Protein AF-A0A0M4CPM1-F1 (afdb_monomer_lite)

Organism: NCBI:txid931089

Foldseek 3Di:
DAAAEEEAFDADDDPVVVVVCVPDPADADPPDDPPDCVVLVQVQCPPPPCHVHHYGYQAQDDPRDRDTDNDPPPVVSLVQLVPLVSLVSSLVVVLVVCVVVVAALYEYEYQDDSSLVSCVDPVNLVSCCVRRNVNHHYWYWYHPVPAPPPDRDHTDTD

Secondary structure (DSSP, 8-state):
--EEEEE-------HHHHHHHTT-SS--S-TT-TTSTHHHHHHHHTTSTTTT-EEEES--EETTEE-------HHHHHHHHTSHHHHHHHHHHHHHHHHHTT--S-EEEEESHHHHHHHTSHHHHHHHHHHH-TT-EEEEE--GGGS-TTS-------

Structure (mmCIF, N/CA/C/O backbone):
data_AF-A0A0M4CPM1-F1
#
_entry.id   AF-A0A0M4CPM1-F1
#
loop_
_atom_site.group_PDB
_atom_site.id
_atom_site.type_symbol
_atom_site.label_atom_id
_atom_site.label_alt_id
_atom_site.label_comp_id
_atom_site.label_asym_id
_atom_site.label_entity_id
_atom_site.label_seq_id
_atom_site.pdbx_PDB_ins_code
_atom_site.Cartn_x
_atom_site.Cartn_y
_atom_site.Cartn_z
_atom_site.occupancy
_atom_site.B_iso_or_equiv
_atom_site.auth_seq_id
_atom_site.auth_comp_id
_atom_site.auth_asym_id
_atom_site.auth_atom_id
_atom_site.pdbx_PDB_model_num
ATOM 1 N N . MET A 1 1 ? -13.022 -12.090 3.490 1.00 53.44 1 MET A N 1
ATOM 2 C CA . MET A 1 1 ? -11.687 -11.464 3.602 1.00 53.44 1 MET A CA 1
ATOM 3 C C . MET A 1 1 ? -11.128 -11.350 2.205 1.00 53.44 1 MET A C 1
ATOM 5 O O . MET A 1 1 ? -10.904 -12.383 1.588 1.00 53.44 1 MET A O 1
ATOM 9 N N . SER A 1 2 ? -10.955 -10.127 1.717 1.00 75.81 2 SER A N 1
ATOM 10 C CA . SER A 1 2 ? -10.360 -9.870 0.404 1.00 75.81 2 SER A CA 1
ATOM 11 C C . SER A 1 2 ? -8.858 -9.641 0.577 1.00 75.81 2 SER A C 1
ATOM 13 O O . SER A 1 2 ? -8.439 -8.905 1.475 1.00 75.81 2 SER A O 1
ATOM 15 N N . SER A 1 3 ? -8.050 -10.322 -0.235 1.00 83.19 3 SER A N 1
ATOM 16 C CA . SER A 1 3 ? -6.618 -10.043 -0.364 1.00 83.19 3 SER A CA 1
ATOM 17 C C . SER A 1 3 ? -6.447 -8.874 -1.334 1.00 83.19 3 SER A C 1
ATOM 19 O O . SER A 1 3 ? -7.078 -8.866 -2.390 1.00 83.19 3 SER A O 1
ATOM 21 N N . ILE A 1 4 ? -5.615 -7.899 -0.976 1.00 86.44 4 ILE A N 1
ATOM 22 C CA . ILE A 1 4 ? -5.329 -6.705 -1.772 1.00 86.44 4 ILE A CA 1
ATOM 23 C C . ILE A 1 4 ? -3.837 -6.695 -2.079 1.00 86.44 4 ILE A C 1
ATOM 25 O O . ILE A 1 4 ? -3.026 -6.709 -1.158 1.00 86.44 4 ILE A O 1
ATOM 29 N N . LEU A 1 5 ? -3.467 -6.667 -3.353 1.00 83.38 5 LEU A N 1
ATOM 30 C CA . LEU A 1 5 ? -2.091 -6.473 -3.795 1.00 83.38 5 LEU A CA 1
ATOM 31 C C . LEU A 1 5 ? -1.869 -4.979 -4.044 1.00 83.38 5 LEU A C 1
ATOM 33 O O . LEU A 1 5 ? -2.582 -4.365 -4.836 1.00 83.38 5 LEU A O 1
ATOM 37 N N . VAL A 1 6 ? -0.878 -4.399 -3.374 1.00 83.69 6 VAL A N 1
ATOM 38 C CA . VAL A 1 6 ? -0.580 -2.966 -3.449 1.00 83.69 6 VAL A CA 1
ATOM 39 C C . VAL A 1 6 ? 0.788 -2.764 -4.092 1.00 83.69 6 VAL A C 1
ATOM 41 O O . VAL A 1 6 ? 1.824 -3.097 -3.511 1.00 83.69 6 VAL A O 1
ATOM 44 N N . ALA A 1 7 ? 0.783 -2.241 -5.314 1.00 81.38 7 ALA A N 1
ATOM 45 C CA . ALA A 1 7 ? 1.960 -1.930 -6.111 1.00 81.38 7 ALA A CA 1
ATOM 46 C C . ALA A 1 7 ? 2.541 -0.552 -5.768 1.00 81.38 7 ALA A C 1
ATOM 48 O O . ALA A 1 7 ? 1.890 0.284 -5.155 1.00 81.38 7 ALA A O 1
ATOM 49 N N . PHE A 1 8 ? 3.791 -0.306 -6.158 1.00 69.75 8 PHE A N 1
ATOM 50 C CA . PHE A 1 8 ? 4.517 0.914 -5.798 1.00 69.75 8 PHE A CA 1
ATOM 51 C C . PHE A 1 8 ? 3.941 2.169 -6.455 1.00 69.75 8 PHE A C 1
ATOM 53 O O . PHE A 1 8 ? 3.503 3.076 -5.754 1.00 69.75 8 PHE A O 1
ATOM 60 N N . ASN A 1 9 ? 3.955 2.205 -7.785 1.00 66.25 9 ASN A N 1
ATOM 61 C CA . ASN A 1 9 ? 3.399 3.235 -8.658 1.00 66.25 9 ASN A CA 1
ATOM 62 C C . ASN A 1 9 ? 3.753 2.863 -10.109 1.00 66.25 9 ASN A C 1
ATOM 64 O O . ASN A 1 9 ? 4.848 2.335 -10.338 1.00 66.25 9 ASN A O 1
ATOM 68 N N . PHE A 1 10 ? 2.916 3.207 -11.088 1.00 57.59 10 PHE A N 1
ATOM 69 C CA . PHE A 1 10 ? 3.281 3.155 -12.505 1.00 57.59 10 PHE A CA 1
ATOM 70 C C . PHE A 1 10 ? 3.614 4.545 -13.053 1.00 57.59 10 PHE A C 1
ATOM 72 O O . PHE A 1 10 ? 2.754 5.413 -13.218 1.00 57.59 10 PHE A O 1
ATOM 79 N N . ALA A 1 11 ? 4.885 4.732 -13.412 1.00 44.97 11 ALA A N 1
ATOM 80 C CA . ALA A 1 11 ? 5.320 5.870 -14.204 1.00 44.97 11 ALA A CA 1
ATOM 81 C C . ALA A 1 11 ? 4.888 5.704 -15.674 1.00 44.97 11 ALA A C 1
ATOM 83 O O . ALA A 1 11 ? 5.210 4.708 -16.313 1.00 44.97 11 ALA A O 1
ATOM 84 N N . GLU A 1 12 ? 4.224 6.750 -16.174 1.00 46.25 12 GLU A N 1
ATOM 85 C CA . GLU A 1 12 ? 3.842 7.042 -17.565 1.00 46.25 12 GLU A CA 1
ATOM 86 C C . GLU A 1 12 ? 2.731 6.178 -18.203 1.00 46.25 12 GLU A C 1
ATOM 88 O O . GLU A 1 12 ? 2.898 5.013 -18.545 1.00 46.25 12 GLU A O 1
ATOM 93 N N . ARG A 1 13 ? 1.573 6.819 -18.430 1.00 56.75 13 ARG A N 1
ATOM 94 C CA . ARG A 1 13 ? 0.446 6.295 -19.214 1.00 56.75 13 ARG A CA 1
ATOM 95 C C . ARG A 1 13 ? 0.347 7.044 -20.550 1.00 56.75 13 ARG A C 1
ATOM 97 O O . ARG A 1 13 ? 0.483 8.274 -20.590 1.00 56.75 13 ARG A O 1
ATOM 104 N N . PHE A 1 14 ? 0.077 6.322 -21.636 1.00 53.22 14 PHE A N 1
ATOM 105 C CA . PHE A 1 14 ? -0.155 6.875 -22.972 1.00 53.22 14 PHE A CA 1
ATOM 106 C C . PHE A 1 14 ? -1.376 7.815 -22.991 1.00 53.22 14 PHE A C 1
ATOM 108 O O . PHE A 1 14 ? -2.273 7.734 -22.153 1.00 53.22 14 PHE A O 1
ATOM 115 N N . HIS A 1 15 ? -1.438 8.728 -23.966 1.00 53.31 15 HIS A N 1
ATOM 116 C CA . HIS A 1 15 ? -2.452 9.793 -24.019 1.00 53.31 15 HIS A CA 1
ATOM 117 C C . HIS A 1 15 ? -3.912 9.302 -23.988 1.00 53.31 15 HIS A C 1
ATOM 119 O O . HIS A 1 15 ? -4.761 9.972 -23.403 1.00 53.31 15 HIS A O 1
ATOM 125 N N . HIS A 1 16 ? -4.197 8.139 -24.577 1.00 49.53 16 HIS A N 1
ATOM 126 C CA . HIS A 1 16 ? -5.537 7.543 -24.602 1.00 49.53 16 HIS A CA 1
ATOM 127 C C . HIS A 1 16 ? -5.956 6.985 -23.231 1.00 49.53 16 HIS A C 1
ATOM 129 O O . HIS A 1 16 ? -7.101 7.154 -22.824 1.00 49.53 16 HIS A O 1
ATOM 135 N N . GLN A 1 17 ? -5.013 6.433 -22.460 1.00 53.25 17 GLN A N 1
ATOM 136 C CA . GLN A 1 17 ? -5.259 5.914 -21.107 1.00 53.25 17 GLN A CA 1
ATOM 137 C C . GLN A 1 17 ? -5.705 7.035 -20.155 1.00 53.25 17 GLN A C 1
ATOM 139 O O . GLN A 1 17 ? -6.604 6.846 -19.341 1.00 53.25 17 GLN A O 1
ATOM 144 N N . LYS A 1 18 ? -5.149 8.245 -20.320 1.00 57.38 18 LYS A N 1
ATOM 145 C CA . LYS A 1 18 ? -5.532 9.434 -19.536 1.00 57.38 18 LYS A CA 1
ATOM 146 C C . LYS A 1 18 ? -7.008 9.815 -19.715 1.00 57.38 18 LYS A C 1
ATOM 148 O O . LYS A 1 18 ? -7.635 10.263 -18.762 1.00 57.38 18 LYS A O 1
ATOM 153 N N . GLN A 1 19 ? -7.563 9.648 -20.918 1.00 58.56 19 GLN A N 1
ATOM 154 C CA . GLN A 1 19 ? -8.949 10.028 -21.220 1.00 58.56 19 GLN A CA 1
ATOM 155 C C . GLN A 1 19 ? -9.969 9.032 -20.658 1.00 58.56 19 GLN A C 1
ATOM 157 O O . GLN A 1 19 ? -11.038 9.445 -20.212 1.00 58.56 19 GLN A O 1
ATOM 162 N N . THR A 1 20 ? -9.639 7.738 -20.658 1.00 51.75 20 THR A N 1
ATOM 163 C CA . THR A 1 20 ? -10.477 6.694 -20.048 1.00 51.75 20 THR A CA 1
ATOM 164 C C . THR A 1 20 ? -10.495 6.834 -18.528 1.00 51.75 20 THR A C 1
ATOM 166 O O . THR A 1 20 ? -11.555 6.781 -17.914 1.00 51.75 20 THR A O 1
ATOM 169 N N . MET A 1 21 ? -9.339 7.114 -17.922 1.00 53.78 21 MET A N 1
ATOM 170 C CA . MET A 1 21 ? -9.198 7.244 -16.470 1.00 53.78 21 MET A CA 1
ATOM 171 C C . MET A 1 21 ? -9.828 8.499 -15.873 1.00 53.78 21 MET A C 1
ATOM 173 O O . MET A 1 21 ? -10.290 8.446 -14.742 1.00 53.78 21 MET A O 1
ATOM 177 N N . ALA A 1 22 ? -9.896 9.610 -16.614 1.00 55.72 22 ALA A N 1
ATOM 178 C CA . ALA A 1 22 ? -10.554 10.839 -16.151 1.00 55.72 22 ALA A CA 1
ATOM 179 C C . ALA A 1 22 ? -12.052 10.654 -15.823 1.00 55.72 22 ALA A C 1
ATOM 181 O O . ALA A 1 22 ? -12.693 11.571 -15.318 1.00 55.72 22 ALA A O 1
ATOM 182 N N . LYS A 1 23 ? -12.619 9.484 -16.143 1.00 51.72 23 LYS A N 1
ATOM 183 C CA . LYS A 1 23 ? -14.017 9.117 -15.911 1.00 51.72 23 LYS A CA 1
ATOM 184 C C . LYS A 1 23 ? -14.212 8.145 -14.741 1.00 51.72 23 LYS A C 1
ATOM 186 O O . LYS A 1 23 ? -15.354 7.795 -14.464 1.00 51.72 23 LYS A O 1
ATOM 191 N N . VAL A 1 24 ? -13.140 7.685 -14.089 1.00 52.19 24 VAL A N 1
ATOM 192 C CA . VAL A 1 24 ? -13.196 6.658 -13.036 1.00 52.19 24 VAL A CA 1
ATOM 193 C C . VAL A 1 24 ? -12.655 7.237 -11.731 1.00 52.19 24 VAL A C 1
ATOM 195 O O . VAL A 1 24 ? -11.566 7.803 -11.719 1.00 52.19 24 VAL A O 1
ATOM 198 N N . ALA A 1 25 ? -13.414 7.099 -10.640 1.00 52.06 25 ALA A N 1
ATOM 199 C CA . ALA A 1 25 ? -13.046 7.632 -9.322 1.00 52.06 25 ALA A CA 1
ATOM 200 C C . ALA A 1 25 ? -11.828 6.916 -8.706 1.00 52.06 25 ALA A C 1
ATOM 202 O O . ALA A 1 25 ? -11.040 7.534 -7.996 1.00 52.06 25 ALA A O 1
ATOM 203 N N . CYS A 1 26 ? -11.626 5.640 -9.053 1.00 48.97 26 CYS A N 1
ATOM 204 C CA . CYS A 1 26 ? -10.492 4.836 -8.611 1.00 48.97 26 CYS A CA 1
ATOM 205 C C . CYS A 1 26 ? -9.711 4.347 -9.829 1.00 48.97 26 CYS A C 1
ATOM 207 O O . CYS A 1 26 ? -10.187 3.519 -10.605 1.00 48.97 26 CYS A O 1
ATOM 209 N N . THR A 1 27 ? -8.497 4.852 -10.018 1.00 52.69 27 THR A N 1
ATOM 210 C CA . THR A 1 27 ? -7.616 4.355 -11.073 1.00 52.69 27 THR A CA 1
ATOM 211 C C . THR A 1 27 ? -6.714 3.267 -10.520 1.00 52.69 27 THR A C 1
ATOM 213 O O . THR A 1 27 ? -5.913 3.552 -9.629 1.00 52.69 27 THR A O 1
ATOM 216 N N . SER A 1 28 ? -6.817 2.055 -11.058 1.00 53.91 28 SER A N 1
ATOM 217 C CA . SER A 1 28 ? -6.022 0.904 -10.619 1.00 53.91 28 SER A CA 1
ATOM 218 C C . SER A 1 28 ? -5.109 0.352 -11.710 1.00 53.91 28 SER A C 1
ATOM 220 O O . SER A 1 28 ? -4.975 0.930 -12.800 1.00 53.91 28 SER A O 1
ATOM 222 N N . PHE A 1 29 ? -4.400 -0.703 -11.315 1.00 53.78 29 PHE A N 1
ATOM 223 C CA . PHE A 1 29 ? -3.425 -1.496 -12.056 1.00 53.78 29 PHE A CA 1
ATOM 224 C C . PHE A 1 29 ? -3.899 -1.842 -13.481 1.00 53.78 29 PHE A C 1
ATOM 226 O O . PHE A 1 29 ? -5.098 -1.916 -13.731 1.00 53.78 29 PHE A O 1
ATOM 233 N N . HIS A 1 30 ? -2.965 -2.010 -14.425 1.00 54.47 30 HIS A N 1
ATOM 234 C CA . HIS A 1 30 ? -3.220 -2.111 -15.871 1.00 54.47 30 HIS A CA 1
ATOM 235 C C . HIS A 1 30 ? -4.146 -3.278 -16.274 1.00 54.47 30 HIS A C 1
ATOM 237 O O . HIS A 1 30 ? -3.692 -4.318 -16.743 1.00 54.47 30 HIS A O 1
ATOM 243 N N . GLU A 1 31 ? -5.459 -3.068 -16.217 1.00 48.38 31 GLU A N 1
ATOM 244 C CA . GLU A 1 31 ? -6.441 -4.034 -16.727 1.00 48.38 31 GLU A CA 1
ATOM 245 C C . GLU A 1 31 ? -6.311 -4.277 -18.250 1.00 48.38 31 GLU A C 1
ATOM 247 O O . GLU A 1 31 ? -6.827 -5.269 -18.760 1.00 48.38 31 GLU A O 1
ATOM 252 N N . GLU A 1 32 ? -5.583 -3.424 -18.987 1.00 43.22 32 GLU A N 1
ATOM 253 C CA . GLU A 1 32 ? -5.645 -3.372 -20.457 1.00 43.22 32 GLU A CA 1
ATOM 254 C C . GLU A 1 32 ? -4.375 -3.792 -21.232 1.00 43.22 32 GLU A C 1
ATOM 256 O O . GLU A 1 32 ? -4.397 -3.743 -22.462 1.00 43.22 32 GLU A O 1
ATOM 261 N N . MET A 1 33 ? -3.259 -4.207 -20.609 1.00 45.62 33 MET A N 1
ATOM 262 C CA . MET A 1 33 ? -2.019 -4.482 -21.371 1.00 45.62 33 MET A CA 1
ATOM 263 C C . MET A 1 33 ? -1.467 -5.903 -21.208 1.00 45.62 33 MET A C 1
ATOM 265 O O . MET A 1 33 ? -0.966 -6.292 -20.164 1.00 45.62 33 MET A O 1
ATOM 269 N N . ALA A 1 34 ? -1.441 -6.657 -22.313 1.00 42.94 34 ALA A N 1
ATOM 270 C CA . ALA A 1 34 ? -0.865 -8.004 -22.391 1.00 42.94 34 ALA A CA 1
ATOM 271 C C . ALA A 1 34 ? 0.679 -8.060 -22.269 1.00 42.94 34 ALA A C 1
ATOM 273 O O . ALA A 1 34 ? 1.247 -9.150 -22.213 1.00 42.94 34 ALA A O 1
ATOM 274 N N . LEU A 1 35 ? 1.355 -6.903 -22.259 1.00 42.88 35 LEU A N 1
ATOM 275 C CA . LEU A 1 35 ? 2.817 -6.761 -22.347 1.00 42.88 35 LEU A CA 1
ATOM 276 C C . LEU A 1 35 ? 3.508 -6.445 -21.009 1.00 42.88 35 LEU A C 1
ATOM 278 O O . LEU A 1 35 ? 4.735 -6.370 -20.965 1.00 42.88 35 LEU A O 1
ATOM 282 N N . SER A 1 36 ? 2.760 -6.241 -19.927 1.00 57.47 36 SER A N 1
ATOM 283 C CA . SER A 1 36 ? 3.309 -5.969 -18.596 1.00 57.47 36 SER A CA 1
ATOM 284 C C . SER A 1 36 ? 3.544 -7.261 -17.801 1.00 57.47 36 SER A C 1
ATOM 286 O O . SER A 1 36 ? 3.020 -8.334 -18.113 1.00 57.47 36 SER A O 1
ATOM 288 N N . SER A 1 37 ? 4.326 -7.154 -16.723 1.00 63.62 37 SER A N 1
ATOM 289 C CA . SER A 1 37 ? 4.563 -8.210 -15.719 1.00 63.62 37 SER A CA 1
ATOM 290 C C . SER A 1 37 ? 3.282 -8.726 -15.040 1.00 63.62 37 SER A C 1
ATOM 292 O O . SER A 1 37 ? 3.340 -9.618 -14.199 1.00 63.62 37 SER A O 1
ATOM 294 N N . ASP A 1 38 ? 2.131 -8.182 -15.408 1.00 69.00 38 ASP A N 1
ATOM 295 C CA . ASP A 1 38 ? 0.831 -8.347 -14.777 1.00 69.00 38 ASP A CA 1
ATOM 296 C C . ASP A 1 38 ? 0.245 -9.726 -15.064 1.00 69.00 38 ASP A C 1
ATOM 298 O O . ASP A 1 38 ? -0.311 -10.355 -14.169 1.00 69.00 38 ASP A O 1
ATOM 302 N N . ASN A 1 39 ? 0.468 -10.257 -16.273 1.00 69.94 39 ASN A N 1
ATOM 303 C CA . ASN A 1 39 ? 0.149 -11.651 -16.583 1.00 69.94 39 ASN A CA 1
ATOM 304 C C . ASN A 1 39 ? 0.970 -12.607 -15.704 1.00 69.94 39 ASN A C 1
ATOM 306 O O . ASN A 1 39 ? 0.412 -13.537 -15.134 1.00 69.94 39 ASN A O 1
ATOM 310 N N . ARG A 1 40 ? 2.268 -12.329 -15.502 1.00 74.56 40 ARG A N 1
ATOM 311 C CA . ARG A 1 40 ? 3.117 -13.125 -14.597 1.00 74.56 40 ARG A CA 1
ATOM 312 C C . ARG A 1 40 ? 2.666 -12.993 -13.141 1.00 74.56 40 ARG A C 1
ATOM 314 O O . ARG A 1 40 ? 2.705 -13.980 -12.416 1.00 74.56 40 ARG A O 1
ATOM 321 N N . LEU A 1 41 ? 2.223 -11.803 -12.719 1.00 76.69 41 LEU A N 1
ATOM 322 C CA . LEU A 1 41 ? 1.660 -11.566 -11.386 1.00 76.69 41 LEU A CA 1
ATOM 323 C C . LEU A 1 41 ? 0.369 -12.341 -11.162 1.00 76.69 41 LEU A C 1
ATOM 325 O O . LEU A 1 41 ? 0.244 -13.026 -10.149 1.00 76.69 41 LEU A O 1
ATOM 329 N N . ARG A 1 42 ? -0.552 -12.288 -12.124 1.00 76.38 42 ARG A N 1
ATOM 330 C CA . ARG A 1 42 ? -1.783 -13.072 -12.100 1.00 76.38 42 ARG A CA 1
ATOM 331 C C . ARG A 1 42 ? -1.471 -14.562 -12.018 1.00 76.38 42 ARG A C 1
ATOM 333 O O . ARG A 1 42 ? -1.978 -15.230 -11.122 1.00 76.38 42 ARG A O 1
ATOM 340 N N . ASP A 1 43 ? -0.612 -15.067 -12.898 1.00 78.12 43 ASP A N 1
ATOM 341 C CA . ASP A 1 43 ? -0.284 -16.492 -12.965 1.00 78.12 43 ASP A CA 1
ATOM 342 C C . ASP A 1 43 ? 0.402 -16.972 -11.673 1.00 78.12 43 ASP A C 1
ATOM 344 O O . ASP A 1 43 ? 0.062 -18.034 -11.160 1.00 78.12 43 ASP A O 1
ATOM 348 N N . ALA A 1 44 ? 1.276 -16.157 -11.072 1.00 78.81 44 ALA A N 1
ATOM 349 C CA . ALA A 1 44 ? 1.905 -16.450 -9.779 1.00 78.81 44 ALA A CA 1
ATOM 350 C C . ALA A 1 44 ? 0.930 -16.449 -8.597 1.00 78.81 44 ALA A C 1
ATOM 352 O O . ALA A 1 44 ? 1.193 -17.078 -7.573 1.00 78.81 44 ALA A O 1
ATOM 353 N N . CYS A 1 45 ? -0.189 -15.733 -8.717 1.00 80.44 45 CYS A N 1
ATOM 354 C CA . CYS A 1 45 ? -1.269 -15.816 -7.743 1.00 80.44 45 CYS A CA 1
ATOM 355 C C . CYS A 1 45 ? -2.095 -17.100 -7.926 1.00 80.44 45 CYS A C 1
ATOM 357 O O . CYS A 1 45 ? -2.806 -17.490 -6.998 1.00 80.44 45 CYS A O 1
ATOM 359 N N . GLY A 1 46 ? -2.009 -17.764 -9.084 1.00 81.38 46 GLY A N 1
ATOM 360 C CA . GLY A 1 46 ? -2.723 -18.997 -9.409 1.00 81.38 46 GLY A CA 1
ATOM 361 C C . GLY A 1 46 ? -2.481 -20.097 -8.382 1.00 81.38 46 GLY A C 1
ATOM 362 O O . GLY A 1 46 ? -1.346 -20.442 -8.071 1.00 81.38 46 GLY A O 1
ATOM 363 N N . GLY A 1 47 ? -3.563 -20.637 -7.816 1.00 77.56 47 GLY A N 1
ATOM 364 C CA . GLY A 1 47 ? -3.483 -21.674 -6.781 1.00 77.56 47 GLY A CA 1
ATOM 365 C C . GLY A 1 47 ? -2.994 -21.185 -5.410 1.00 77.56 47 GLY A C 1
ATOM 366 O O . GLY A 1 47 ? -2.848 -21.997 -4.499 1.00 77.56 47 GLY A O 1
ATOM 367 N N . THR A 1 48 ? -2.774 -19.879 -5.231 1.00 80.44 48 THR A N 1
ATOM 368 C CA . THR A 1 48 ? -2.419 -19.270 -3.940 1.00 80.44 48 THR A CA 1
ATOM 369 C C . THR A 1 48 ? -3.635 -18.590 -3.290 1.00 80.44 48 THR A C 1
ATOM 371 O O . THR A 1 48 ? -4.607 -18.270 -3.979 1.00 80.44 48 THR A O 1
ATOM 374 N N . PRO A 1 49 ? -3.581 -18.251 -1.986 1.00 81.31 49 PRO A N 1
ATOM 375 C CA . PRO A 1 49 ? -4.594 -17.408 -1.335 1.00 81.31 49 PRO A CA 1
ATOM 376 C C . PRO A 1 49 ? -4.709 -15.971 -1.885 1.00 81.31 49 PRO A C 1
ATOM 378 O O . PRO A 1 49 ? -5.530 -15.193 -1.393 1.00 81.31 49 PRO A O 1
ATOM 381 N N . LEU A 1 50 ? -3.858 -15.592 -2.845 1.00 81.94 50 LEU A N 1
ATOM 382 C CA . LEU A 1 50 ? -3.881 -14.303 -3.537 1.00 81.94 50 LEU A CA 1
ATOM 383 C C . LEU A 1 50 ? -4.611 -14.380 -4.887 1.00 81.94 50 LEU A C 1
ATOM 385 O O . LEU A 1 50 ? -4.752 -13.360 -5.558 1.00 81.94 50 LEU A O 1
ATOM 389 N N . TRP A 1 51 ? -5.083 -15.559 -5.308 1.00 82.81 51 TRP A N 1
ATOM 390 C CA . TRP A 1 51 ? -5.874 -15.681 -6.530 1.00 82.81 51 TRP A CA 1
ATOM 391 C C . TRP A 1 51 ? -7.159 -14.849 -6.438 1.00 82.81 51 TRP A C 1
ATOM 393 O O . TRP A 1 51 ? -7.921 -14.978 -5.480 1.00 82.81 51 TRP A O 1
ATOM 403 N N . GLY A 1 52 ? -7.394 -13.995 -7.437 1.00 80.12 52 GLY A N 1
ATOM 404 C CA . GLY A 1 52 ? -8.529 -13.068 -7.446 1.00 80.12 52 GLY A CA 1
ATOM 405 C C . GLY A 1 52 ? -8.377 -11.867 -6.505 1.00 80.12 52 GLY A C 1
ATOM 406 O O . GLY A 1 52 ? -9.362 -11.180 -6.246 1.00 80.12 52 GLY A O 1
ATOM 407 N N . ALA A 1 53 ? -7.173 -11.611 -5.979 1.00 85.31 53 ALA A N 1
ATOM 408 C CA . ALA A 1 53 ? -6.893 -10.399 -5.219 1.00 85.31 53 ALA A CA 1
ATOM 409 C C . ALA A 1 53 ? -7.120 -9.144 -6.073 1.00 85.31 53 ALA A C 1
ATOM 411 O O . ALA A 1 53 ? -6.776 -9.112 -7.256 1.00 85.31 53 ALA A O 1
ATOM 412 N N . TYR A 1 54 ? -7.653 -8.096 -5.447 1.00 85.19 54 TYR A N 1
ATOM 413 C CA . TYR A 1 54 ? -7.721 -6.777 -6.068 1.00 85.19 54 TYR A CA 1
ATOM 414 C C . TYR A 1 54 ? -6.318 -6.166 -6.117 1.00 85.19 54 TYR A C 1
ATOM 416 O O . TYR A 1 54 ? -5.586 -6.248 -5.129 1.00 85.19 54 TYR A O 1
ATOM 424 N N . ILE A 1 55 ? -5.935 -5.578 -7.251 1.00 83.06 55 ILE A N 1
ATOM 425 C CA . ILE A 1 55 ? -4.598 -5.011 -7.460 1.00 83.06 55 ILE A CA 1
ATOM 426 C C . ILE A 1 55 ? -4.721 -3.506 -7.653 1.00 83.06 55 ILE A C 1
ATOM 428 O O . ILE A 1 55 ? -5.478 -3.041 -8.503 1.00 83.06 55 ILE A O 1
ATOM 432 N N . THR A 1 56 ? -3.948 -2.746 -6.887 1.00 83.81 56 THR A N 1
ATOM 433 C CA . THR A 1 56 ? -3.992 -1.286 -6.912 1.00 83.81 56 THR A CA 1
ATOM 434 C C . THR A 1 56 ? -2.606 -0.677 -6.727 1.00 83.81 56 THR A C 1
ATOM 436 O O . THR A 1 56 ? -1.704 -1.325 -6.199 1.00 83.81 56 THR A O 1
ATOM 439 N N . ASP A 1 57 ? -2.421 0.560 -7.180 1.00 83.94 57 ASP A N 1
ATOM 440 C CA . ASP A 1 57 ? -1.188 1.324 -6.960 1.00 83.94 57 ASP A CA 1
ATOM 441 C C . ASP A 1 57 ? -1.224 2.025 -5.591 1.00 83.94 57 ASP A C 1
ATOM 443 O O . ASP A 1 57 ? -2.280 2.429 -5.121 1.00 83.94 57 ASP A O 1
ATOM 447 N N . PHE A 1 58 ? -0.081 2.197 -4.931 1.00 87.31 58 PHE A N 1
ATOM 448 C CA . PHE A 1 58 ? -0.030 2.896 -3.646 1.00 87.31 58 PHE A CA 1
ATOM 449 C C . PHE A 1 58 ? 0.022 4.412 -3.821 1.00 87.31 58 PHE A C 1
ATOM 451 O O . PHE A 1 58 ? -0.685 5.145 -3.139 1.00 87.31 58 PHE A O 1
ATOM 458 N N . ILE A 1 59 ? 0.872 4.888 -4.734 1.00 85.69 59 ILE A N 1
ATOM 459 C CA . ILE A 1 59 ? 1.092 6.320 -4.927 1.00 85.69 59 ILE A CA 1
ATOM 460 C C . ILE A 1 59 ? 0.145 6.848 -5.996 1.00 85.69 59 ILE A C 1
ATOM 462 O O . ILE A 1 59 ? 0.327 6.594 -7.187 1.00 85.69 59 ILE A O 1
ATOM 466 N N . LYS A 1 60 ? -0.847 7.615 -5.558 1.00 79.44 60 LYS A N 1
ATOM 467 C CA . LYS A 1 60 ? -1.911 8.155 -6.407 1.00 79.44 60 LYS A CA 1
ATOM 468 C C . LYS A 1 60 ? -2.207 9.624 -6.146 1.00 79.44 60 LYS A C 1
ATOM 470 O O . LYS A 1 60 ? -2.782 10.266 -7.021 1.00 79.44 60 LYS A O 1
ATOM 475 N N . PHE A 1 61 ? -1.820 10.148 -4.989 1.00 80.44 61 PHE A N 1
ATOM 476 C CA . PHE A 1 61 ? -2.251 11.455 -4.513 1.00 80.44 61 PHE A CA 1
ATOM 477 C C . PHE A 1 61 ? -1.076 12.417 -4.333 1.00 80.44 61 PHE A C 1
ATOM 479 O O . PHE A 1 61 ? 0.040 12.003 -4.007 1.00 80.44 61 PHE A O 1
ATOM 486 N N . ASP A 1 62 ? -1.339 13.695 -4.575 1.00 82.06 62 ASP A N 1
ATOM 487 C CA . ASP A 1 62 ? -0.456 14.814 -4.254 1.00 82.06 62 ASP A CA 1
ATOM 488 C C . ASP A 1 62 ? -1.340 16.009 -3.878 1.00 82.06 62 ASP A C 1
ATOM 490 O O . ASP A 1 62 ? -2.193 16.424 -4.668 1.00 82.06 62 ASP A O 1
ATOM 494 N N . GLU A 1 63 ? -1.178 16.527 -2.662 1.00 84.69 63 GLU A N 1
ATOM 495 C CA . GLU A 1 63 ? -1.955 17.659 -2.130 1.00 84.69 63 GLU A CA 1
ATOM 496 C C . GLU A 1 63 ? -3.490 17.476 -2.229 1.00 84.69 63 GLU A C 1
ATOM 498 O O . GLU A 1 63 ? -4.249 18.399 -2.528 1.00 84.69 63 GLU A O 1
ATOM 503 N N . GLY A 1 64 ? -3.967 16.259 -1.971 1.00 76.25 64 GLY A N 1
ATOM 504 C CA . GLY A 1 64 ? -5.370 15.845 -1.978 1.00 76.25 64 GLY A CA 1
ATOM 505 C C . GLY A 1 64 ? -5.946 15.610 -3.373 1.00 76.25 64 GLY A C 1
ATOM 506 O O . GLY A 1 64 ? -7.135 15.321 -3.504 1.00 76.25 64 GLY A O 1
ATOM 507 N N . GLN A 1 65 ? -5.137 15.744 -4.423 1.00 76.62 65 GLN A N 1
ATOM 508 C CA . GLN A 1 65 ? -5.553 15.538 -5.805 1.00 76.62 65 GLN A CA 1
ATOM 509 C C . GLN A 1 65 ? -5.002 14.223 -6.337 1.00 76.62 65 GLN A C 1
ATOM 511 O O . GLN A 1 65 ? -3.866 13.854 -6.047 1.00 76.62 65 GLN A O 1
ATOM 516 N N . LEU A 1 66 ? -5.788 13.536 -7.169 1.00 73.19 66 LEU A N 1
ATOM 517 C CA . LEU A 1 66 ? -5.316 12.361 -7.896 1.00 73.19 66 LEU A CA 1
ATOM 518 C C . LEU A 1 66 ? -4.223 12.793 -8.890 1.00 73.19 66 LEU A C 1
ATOM 520 O O . LEU A 1 66 ? -4.498 13.256 -9.999 1.00 73.19 66 LEU A O 1
ATOM 524 N N . SER A 1 67 ? -2.972 12.643 -8.474 1.00 74.00 67 SER A N 1
ATOM 525 C CA . SER A 1 67 ? -1.770 13.026 -9.205 1.00 74.00 67 SER A CA 1
ATOM 526 C C . SER A 1 67 ? -0.723 11.914 -9.069 1.00 74.00 67 SER A C 1
ATOM 528 O O . SER A 1 67 ? 0.221 12.015 -8.282 1.00 74.00 67 SER A O 1
ATOM 530 N N . PRO A 1 68 ? -0.875 10.808 -9.822 1.00 69.00 68 PRO A N 1
ATOM 531 C CA . PRO A 1 68 ? 0.074 9.706 -9.767 1.00 69.00 68 PRO A CA 1
ATOM 532 C C . PRO A 1 68 ? 1.483 10.179 -10.140 1.00 69.00 68 PRO A C 1
ATOM 534 O O . PRO A 1 68 ? 1.694 10.809 -11.185 1.00 69.00 68 PRO A O 1
ATOM 537 N N . LEU A 1 69 ? 2.466 9.855 -9.299 1.00 68.62 69 LEU A N 1
ATOM 538 C CA . LEU A 1 69 ? 3.845 10.294 -9.498 1.00 68.62 69 LEU A CA 1
ATOM 539 C C . LEU A 1 69 ? 4.452 9.606 -10.737 1.00 68.62 69 LEU A C 1
ATOM 541 O O . LEU A 1 69 ? 4.558 8.387 -10.813 1.00 68.62 69 LEU A O 1
ATOM 545 N N . ARG A 1 70 ? 4.913 10.383 -11.721 1.00 67.81 70 ARG A N 1
ATOM 546 C CA . ARG A 1 70 ? 5.545 9.850 -12.946 1.00 67.81 70 ARG A CA 1
ATOM 547 C C . ARG A 1 70 ? 7.039 9.584 -12.754 1.00 67.81 70 ARG A C 1
ATOM 549 O O . ARG A 1 70 ? 7.868 10.082 -13.509 1.00 67.81 70 ARG A O 1
ATOM 556 N N . GLU A 1 71 ? 7.389 8.835 -11.717 1.00 62.97 71 GLU A N 1
ATOM 557 C CA . GLU A 1 71 ? 8.770 8.480 -11.393 1.00 62.97 71 GLU A CA 1
ATOM 558 C C . GLU A 1 71 ? 8.837 7.009 -10.988 1.00 62.97 71 GLU A C 1
ATOM 560 O O . GLU A 1 71 ? 8.141 6.574 -10.076 1.00 62.97 71 GLU A O 1
ATOM 565 N N . SER A 1 72 ? 9.683 6.245 -11.676 1.00 62.31 72 SER A N 1
ATOM 566 C CA . SER A 1 72 ? 9.895 4.819 -11.413 1.00 62.31 72 SER A CA 1
ATOM 567 C C . SER A 1 72 ? 11.215 4.546 -10.695 1.00 62.31 72 SER A C 1
ATOM 569 O O . SER A 1 72 ? 11.460 3.414 -10.282 1.00 62.31 72 SER A O 1
ATOM 571 N N . LYS A 1 73 ? 12.080 5.559 -10.512 1.00 67.06 73 LYS A N 1
ATOM 572 C CA . LYS A 1 73 ? 13.352 5.409 -9.791 1.00 67.06 73 LYS A CA 1
ATOM 573 C C . LYS A 1 73 ? 13.094 5.195 -8.294 1.00 67.06 73 LYS A C 1
ATOM 575 O O . LYS A 1 73 ? 12.702 6.154 -7.620 1.00 67.06 73 LYS A O 1
ATOM 580 N N . PRO A 1 74 ? 13.426 4.013 -7.733 1.00 66.50 74 PRO A N 1
ATOM 581 C CA . PRO A 1 74 ? 13.111 3.674 -6.341 1.00 66.50 74 PRO A CA 1
ATOM 582 C C . PRO A 1 74 ? 13.630 4.699 -5.329 1.00 66.50 74 PRO A C 1
ATOM 584 O O . PRO A 1 74 ? 12.912 5.095 -4.421 1.00 66.50 74 PRO A O 1
ATOM 587 N N . VAL A 1 75 ? 14.844 5.221 -5.543 1.00 70.88 75 VAL A N 1
ATOM 588 C CA . VAL A 1 75 ? 15.484 6.209 -4.655 1.00 70.88 75 VAL A CA 1
ATOM 589 C C . VAL A 1 75 ? 14.651 7.484 -4.506 1.00 70.88 75 VAL A C 1
ATOM 591 O O . VAL A 1 75 ? 14.519 8.017 -3.407 1.00 70.88 75 VAL A O 1
ATOM 594 N N . LYS A 1 76 ? 14.082 7.983 -5.606 1.00 70.81 76 LYS A N 1
ATOM 595 C CA . LYS A 1 76 ? 13.288 9.213 -5.571 1.00 70.81 76 LYS A CA 1
ATOM 596 C C . LYS A 1 76 ? 11.943 8.965 -4.915 1.00 70.81 76 LYS A C 1
ATOM 598 O O . LYS A 1 76 ? 11.542 9.743 -4.062 1.00 70.81 76 LYS A O 1
ATOM 603 N N . VAL A 1 77 ? 11.286 7.866 -5.263 1.00 70.44 77 VAL A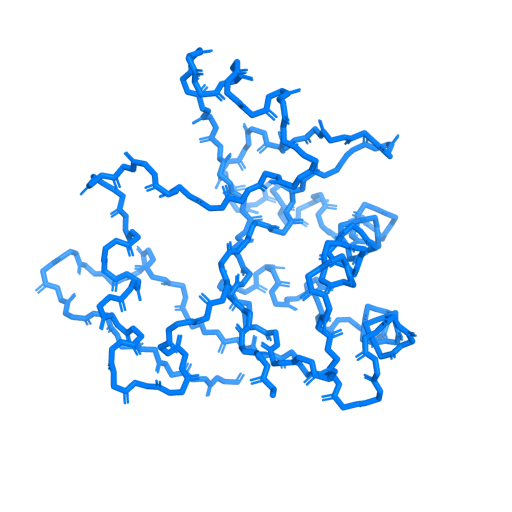 N 1
ATOM 604 C CA . VAL A 1 77 ? 9.983 7.512 -4.698 1.00 70.44 77 VAL A CA 1
ATOM 605 C C . VAL A 1 77 ? 10.081 7.227 -3.195 1.00 70.44 77 VAL A C 1
ATOM 607 O O . VAL A 1 77 ? 9.264 7.727 -2.426 1.00 70.44 77 VAL A O 1
ATOM 610 N N . ALA A 1 78 ? 11.131 6.538 -2.743 1.00 76.31 78 ALA A N 1
ATOM 611 C CA . ALA A 1 78 ? 11.411 6.360 -1.320 1.00 76.31 78 ALA A CA 1
ATOM 612 C C . ALA A 1 78 ? 11.573 7.709 -0.595 1.00 76.31 78 ALA A C 1
ATOM 614 O O . ALA A 1 78 ? 11.097 7.865 0.526 1.00 76.31 78 ALA A O 1
ATOM 615 N N . ALA A 1 79 ? 12.176 8.717 -1.237 1.00 80.56 79 ALA A N 1
ATOM 616 C CA . ALA A 1 79 ? 12.271 10.064 -0.673 1.00 80.56 79 ALA A CA 1
ATOM 617 C C . ALA A 1 79 ? 10.910 10.787 -0.583 1.00 80.56 79 ALA A C 1
ATOM 619 O O . ALA A 1 79 ? 10.708 11.586 0.332 1.00 80.56 79 ALA A O 1
ATOM 620 N N . PHE A 1 80 ? 9.965 10.515 -1.491 1.00 81.44 80 PHE A N 1
ATOM 621 C CA . PHE A 1 80 ? 8.575 10.971 -1.351 1.00 81.44 80 PHE A CA 1
ATOM 622 C C . PHE A 1 80 ? 7.890 10.269 -0.174 1.00 81.44 80 PHE A C 1
ATOM 624 O O . PHE A 1 80 ? 7.442 10.943 0.745 1.00 81.44 80 PHE A O 1
ATOM 631 N N . LEU A 1 81 ? 7.903 8.935 -0.133 1.00 83.31 81 LEU A N 1
ATOM 632 C CA . LEU A 1 81 ? 7.243 8.159 0.925 1.00 83.31 81 LEU A CA 1
ATOM 633 C C . LEU A 1 81 ? 7.844 8.381 2.321 1.00 83.31 81 LEU A C 1
ATOM 635 O O . LEU A 1 81 ? 7.155 8.214 3.325 1.00 83.31 81 LEU A O 1
ATOM 639 N N . ASN A 1 82 ? 9.121 8.754 2.425 1.00 82.38 82 ASN A N 1
ATOM 640 C CA . ASN A 1 82 ? 9.752 9.116 3.698 1.00 82.38 82 ASN A CA 1
ATOM 641 C C . ASN A 1 82 ? 9.262 10.457 4.260 1.00 82.38 82 ASN A C 1
ATOM 643 O O . ASN A 1 82 ? 9.438 10.709 5.451 1.00 82.38 82 ASN A O 1
ATOM 647 N N . ARG A 1 83 ? 8.625 11.313 3.451 1.00 87.88 83 ARG A N 1
ATOM 648 C CA . ARG A 1 83 ? 7.919 12.482 3.976 1.00 87.88 83 ARG A CA 1
ATOM 649 C C . ARG A 1 83 ? 6.632 12.005 4.633 1.00 87.88 83 ARG A C 1
ATOM 651 O O . ARG A 1 83 ? 5.760 11.477 3.952 1.00 87.88 83 ARG A O 1
ATOM 658 N N . LYS A 1 84 ? 6.529 12.209 5.948 1.00 85.50 84 LYS A N 1
ATOM 659 C CA . LYS A 1 84 ? 5.413 11.723 6.771 1.00 85.50 84 LYS A CA 1
ATOM 660 C C . LYS A 1 84 ? 4.048 12.054 6.154 1.00 85.50 84 LYS A C 1
ATOM 662 O O . LYS A 1 84 ? 3.321 11.136 5.803 1.00 85.50 84 LYS A O 1
ATOM 667 N N . GLN A 1 85 ? 3.789 13.338 5.908 1.00 90.06 85 GLN A N 1
ATOM 668 C CA . GLN A 1 85 ? 2.521 13.820 5.349 1.00 90.06 85 GLN A CA 1
ATOM 669 C C . GLN A 1 85 ? 2.183 13.186 3.992 1.00 90.06 85 GLN A C 1
ATOM 671 O O . GLN A 1 85 ? 1.043 12.807 3.758 1.00 90.06 85 GLN A O 1
ATOM 676 N N . TYR A 1 86 ? 3.179 13.026 3.115 1.00 90.44 86 TYR A N 1
ATOM 677 C CA . TYR A 1 86 ? 2.971 12.412 1.803 1.00 90.44 86 TYR A CA 1
ATOM 678 C C . TYR A 1 86 ? 2.608 10.927 1.926 1.00 90.44 86 TYR A C 1
ATOM 680 O O . TYR A 1 86 ? 1.726 10.443 1.227 1.00 90.44 86 TYR A O 1
ATOM 688 N N . GLY A 1 87 ? 3.281 10.196 2.822 1.00 90.56 87 GLY A N 1
ATOM 689 C CA . GLY A 1 87 ? 2.970 8.793 3.096 1.00 90.56 87 GLY A CA 1
ATOM 690 C C . GLY A 1 87 ? 1.579 8.610 3.704 1.00 90.56 87 GLY A C 1
ATOM 691 O O . GLY A 1 87 ? 0.827 7.762 3.234 1.00 90.56 87 GLY A O 1
ATOM 692 N N . GLU A 1 88 ? 1.223 9.427 4.698 1.00 93.12 88 GLU A N 1
ATOM 693 C CA . GLU A 1 88 ? -0.104 9.418 5.333 1.00 93.12 88 GLU A CA 1
ATOM 694 C C . GLU A 1 88 ? -1.219 9.694 4.319 1.00 93.12 88 GLU A C 1
ATOM 696 O O . GLU A 1 88 ? -2.248 9.023 4.340 1.00 93.12 88 GLU A O 1
ATOM 701 N N . GLU A 1 89 ? -0.995 10.622 3.387 1.00 93.12 89 GLU A N 1
ATOM 702 C CA . GLU A 1 89 ? -1.924 10.909 2.294 1.00 93.12 89 GLU A CA 1
ATOM 703 C C . GLU A 1 89 ? -2.164 9.681 1.401 1.00 93.12 89 GLU A C 1
ATOM 705 O O . GLU A 1 89 ? -3.313 9.356 1.099 1.00 93.12 89 GLU A O 1
ATOM 710 N N . GLN A 1 90 ? -1.107 8.951 1.025 1.00 92.88 90 GLN A N 1
ATOM 711 C CA . GLN A 1 90 ? -1.268 7.730 0.226 1.00 92.88 90 GLN A CA 1
ATOM 712 C C . GLN A 1 90 ? -2.025 6.638 0.997 1.00 92.88 90 GLN A C 1
ATOM 714 O O . GLN A 1 90 ? -2.857 5.935 0.424 1.00 92.88 90 GLN A O 1
ATOM 719 N N . VAL A 1 91 ? -1.769 6.500 2.304 1.00 95.06 91 VAL A N 1
ATOM 720 C CA . VAL A 1 91 ? -2.489 5.545 3.163 1.00 95.06 91 VAL A CA 1
ATOM 721 C C . VAL A 1 91 ? -3.966 5.917 3.275 1.00 95.06 91 VAL A C 1
ATOM 723 O O . VAL A 1 91 ? -4.816 5.038 3.150 1.00 95.06 91 VAL A O 1
ATOM 726 N N . ALA A 1 92 ? -4.284 7.198 3.472 1.00 94.69 92 ALA A N 1
ATOM 727 C CA . ALA A 1 92 ? -5.661 7.679 3.525 1.00 94.69 92 ALA A CA 1
ATOM 728 C C . ALA A 1 92 ? -6.404 7.393 2.212 1.00 94.69 92 ALA A C 1
ATOM 730 O O . ALA A 1 92 ? -7.478 6.796 2.237 1.00 94.69 92 ALA A O 1
ATOM 731 N N . GLY A 1 93 ? -5.783 7.706 1.071 1.00 91.19 93 GLY A N 1
ATOM 732 C CA . GLY A 1 93 ? -6.351 7.410 -0.243 1.00 91.19 93 GLY A CA 1
ATOM 733 C C . GLY A 1 93 ? -6.601 5.915 -0.475 1.00 91.19 93 GLY A C 1
ATOM 734 O O . GLY A 1 93 ? -7.655 5.536 -0.981 1.00 91.19 93 GLY A O 1
ATOM 735 N N . LEU A 1 94 ? -5.675 5.049 -0.043 1.00 92.69 94 LEU A N 1
ATOM 736 C CA . LEU A 1 94 ? -5.864 3.596 -0.095 1.00 92.69 94 LEU A CA 1
ATOM 737 C C . LEU A 1 94 ? -7.028 3.136 0.797 1.00 92.69 94 LEU A C 1
ATOM 739 O O . LEU A 1 94 ? -7.795 2.260 0.405 1.00 92.69 94 LEU A O 1
ATOM 743 N N . ILE A 1 95 ? -7.163 3.695 2.002 1.00 94.25 95 ILE A N 1
ATOM 744 C CA . ILE A 1 95 ? -8.267 3.367 2.913 1.00 94.25 95 ILE A CA 1
ATOM 745 C C . ILE A 1 95 ? -9.609 3.729 2.279 1.00 94.25 95 ILE A C 1
ATOM 747 O O . ILE A 1 95 ? -10.527 2.911 2.324 1.00 94.25 95 ILE A O 1
ATOM 751 N N . ASP A 1 96 ? -9.723 4.922 1.699 1.00 91.44 96 ASP A N 1
ATOM 752 C CA . ASP A 1 96 ? -10.963 5.386 1.078 1.00 91.44 96 ASP A CA 1
ATOM 753 C C . ASP A 1 96 ? -11.344 4.505 -0.116 1.00 91.44 96 ASP A C 1
ATOM 755 O O . ASP A 1 96 ? -12.466 4.004 -0.172 1.00 91.44 96 ASP A O 1
ATOM 759 N N . GLU A 1 97 ? -10.383 4.178 -0.983 1.00 88.31 97 GLU A N 1
ATOM 760 C CA . GLU A 1 97 ? -10.583 3.229 -2.084 1.00 88.31 97 GLU A CA 1
ATOM 761 C C . GLU A 1 97 ? -11.077 1.860 -1.585 1.00 88.31 97 GLU A C 1
ATOM 763 O O . GLU A 1 97 ? -12.048 1.301 -2.096 1.00 88.31 97 GLU A O 1
ATOM 768 N N . LEU A 1 98 ? -10.437 1.300 -0.556 1.00 90.31 98 LEU A N 1
ATOM 769 C CA . LEU A 1 98 ? -10.819 -0.011 -0.033 1.00 90.31 98 LEU A CA 1
ATOM 770 C C . LEU A 1 98 ? -12.180 0.010 0.674 1.00 90.31 98 LEU A C 1
ATOM 772 O O . LEU A 1 98 ? -12.905 -0.987 0.616 1.00 90.31 98 LEU A O 1
ATOM 776 N N . LYS A 1 99 ? -12.558 1.128 1.301 1.00 90.06 99 LYS A N 1
ATOM 777 C CA . LYS A 1 99 ? -13.905 1.322 1.855 1.00 90.06 99 LYS A CA 1
ATOM 778 C C . LYS A 1 99 ? -14.963 1.387 0.761 1.00 90.06 99 LYS A C 1
ATOM 780 O O . LYS A 1 99 ? -16.005 0.755 0.917 1.00 90.06 99 LYS A O 1
ATOM 785 N N . GLU A 1 100 ? -14.701 2.096 -0.336 1.00 88.31 100 GLU A N 1
ATOM 786 C CA . GLU A 1 100 ? -15.610 2.157 -1.489 1.00 88.31 100 GLU A CA 1
ATOM 787 C C . GLU A 1 100 ? -15.843 0.770 -2.103 1.00 88.31 100 GLU A C 1
ATOM 789 O O . GLU A 1 100 ? -16.961 0.440 -2.498 1.00 88.31 100 GLU A O 1
ATOM 794 N N . LEU A 1 101 ? -14.823 -0.092 -2.080 1.00 85.75 101 LEU A N 1
ATOM 795 C CA . LEU A 1 101 ? -14.920 -1.499 -2.485 1.00 85.75 101 LEU A CA 1
ATOM 796 C C . LEU A 1 101 ? -15.565 -2.416 -1.426 1.00 85.75 101 LEU A C 1
ATOM 798 O O . LEU A 1 101 ? -15.649 -3.629 -1.627 1.00 85.75 101 LEU A O 1
ATOM 802 N N . GLY A 1 102 ? -16.000 -1.874 -0.285 1.00 88.94 102 GLY A N 1
ATOM 803 C CA . GLY A 1 102 ? -16.636 -2.628 0.797 1.00 88.94 102 GLY A CA 1
ATOM 804 C C . GLY A 1 102 ? -15.687 -3.563 1.553 1.00 88.94 102 GLY A C 1
ATOM 805 O O . GLY A 1 102 ? -16.126 -4.559 2.133 1.00 88.94 102 GLY A O 1
ATOM 806 N N . CYS A 1 103 ? -14.379 -3.294 1.542 1.00 89.81 103 CYS A N 1
ATOM 807 C CA . CYS A 1 103 ? -13.405 -4.131 2.234 1.00 89.81 103 CYS A CA 1
ATOM 808 C C . CYS A 1 103 ? -13.469 -3.940 3.756 1.00 89.81 103 CYS A C 1
ATOM 810 O O . CYS A 1 103 ? -13.546 -2.830 4.276 1.00 89.81 103 CYS A O 1
ATOM 812 N N . THR A 1 104 ? -13.361 -5.045 4.496 1.00 92.69 104 THR A N 1
ATOM 813 C CA . THR A 1 104 ? -13.225 -5.042 5.960 1.00 92.69 104 THR A CA 1
ATOM 814 C C . THR A 1 104 ? -12.242 -6.130 6.381 1.00 92.69 104 THR A C 1
ATOM 816 O O . THR A 1 104 ? -12.300 -7.259 5.885 1.00 92.69 104 THR A O 1
ATOM 819 N N . ASN A 1 105 ? -11.333 -5.786 7.292 1.00 94.75 105 ASN A N 1
ATOM 820 C CA . ASN A 1 105 ? -10.192 -6.584 7.737 1.00 94.75 105 ASN A CA 1
ATOM 821 C C . ASN A 1 105 ? -9.393 -7.195 6.564 1.00 94.75 105 ASN A C 1
ATOM 823 O O . ASN A 1 105 ? -9.251 -8.424 6.495 1.00 94.75 105 ASN A O 1
ATOM 827 N N . PRO A 1 106 ? -8.927 -6.381 5.594 1.00 94.06 106 PRO A N 1
ATOM 828 C CA . PRO A 1 106 ? -8.228 -6.895 4.424 1.00 94.06 106 PRO A CA 1
ATOM 829 C C . PRO A 1 106 ? -6.835 -7.426 4.776 1.00 94.06 106 PRO A C 1
ATOM 831 O O . PRO A 1 106 ? -6.186 -6.982 5.728 1.00 94.06 106 PRO A O 1
ATOM 834 N N . LYS A 1 107 ? -6.353 -8.351 3.941 1.00 94.25 107 LYS A N 1
ATOM 835 C CA . LYS A 1 107 ? -4.928 -8.691 3.872 1.00 94.25 107 LYS A CA 1
ATOM 836 C C . LYS A 1 107 ? -4.300 -7.809 2.805 1.00 94.25 107 LYS A C 1
ATOM 838 O O . LYS A 1 107 ? -4.541 -8.028 1.622 1.00 94.25 107 LYS A O 1
ATOM 843 N N . ILE A 1 108 ? -3.534 -6.815 3.222 1.00 94.75 108 ILE A N 1
ATOM 844 C CA . ILE A 1 108 ? -2.859 -5.869 2.339 1.00 94.75 108 ILE A CA 1
ATOM 845 C C . ILE A 1 108 ? -1.457 -6.404 2.081 1.00 94.75 108 ILE A C 1
ATOM 847 O O . ILE A 1 108 ? -0.674 -6.589 3.004 1.00 94.75 108 ILE A O 1
ATOM 851 N N . VAL A 1 109 ? -1.139 -6.691 0.831 1.00 92.06 109 VAL A N 1
ATOM 852 C CA . VAL A 1 109 ? 0.115 -7.313 0.420 1.00 92.06 109 VAL A CA 1
ATOM 853 C C . VAL A 1 109 ? 0.897 -6.304 -0.403 1.00 92.06 109 VAL A C 1
ATOM 855 O O . VAL A 1 109 ? 0.573 -6.027 -1.556 1.00 92.06 109 VAL A O 1
ATOM 858 N N . ALA A 1 110 ? 1.938 -5.748 0.201 1.00 90.81 110 ALA A N 1
ATOM 859 C CA . ALA A 1 110 ? 2.827 -4.795 -0.430 1.00 90.81 110 ALA A CA 1
ATOM 860 C C . ALA A 1 110 ? 3.757 -5.493 -1.431 1.00 90.81 110 ALA A C 1
ATOM 862 O O . ALA A 1 110 ? 4.549 -6.372 -1.069 1.00 90.81 110 ALA A O 1
ATOM 863 N N . LEU A 1 111 ? 3.704 -5.060 -2.688 1.00 84.81 111 LEU A N 1
ATOM 864 C CA . LEU A 1 111 ? 4.649 -5.470 -3.717 1.00 84.81 111 LEU A CA 1
ATOM 865 C C . LEU A 1 111 ? 5.924 -4.625 -3.571 1.00 84.81 111 LEU A C 1
ATOM 867 O O . LEU A 1 111 ? 6.023 -3.516 -4.098 1.00 84.81 111 LEU A O 1
ATOM 871 N N . GLY A 1 112 ? 6.920 -5.159 -2.861 1.00 81.12 112 GLY A N 1
ATOM 872 C CA . GLY A 1 112 ? 8.222 -4.514 -2.677 1.00 81.12 112 GLY A CA 1
ATOM 873 C C . GLY A 1 112 ? 8.455 -3.856 -1.323 1.00 81.12 112 GLY A C 1
ATOM 874 O O . GLY A 1 112 ? 7.545 -3.611 -0.534 1.00 81.12 112 GLY A O 1
ATOM 875 N N . SER A 1 113 ? 9.729 -3.552 -1.056 1.00 84.38 113 SER A N 1
ATOM 876 C CA . SER A 1 113 ? 10.180 -3.045 0.243 1.00 84.38 113 SER A CA 1
ATOM 877 C C . SER A 1 113 ? 9.671 -1.651 0.569 1.00 84.38 113 SER A C 1
ATOM 879 O O . SER A 1 113 ? 9.442 -1.357 1.734 1.00 84.38 113 SER A O 1
ATOM 881 N N . ASP A 1 114 ? 9.542 -0.785 -0.429 1.00 85.38 114 ASP A N 1
ATOM 882 C CA . ASP A 1 114 ? 9.289 0.632 -0.181 1.00 85.38 114 ASP A CA 1
ATOM 883 C C . ASP A 1 114 ? 7.800 0.898 0.086 1.00 85.38 114 ASP A C 1
ATOM 885 O O . ASP A 1 114 ? 7.487 1.649 1.006 1.00 85.38 114 ASP A O 1
ATOM 889 N N . VAL A 1 115 ? 6.893 0.201 -0.619 1.00 86.81 115 VAL A N 1
ATOM 890 C CA . VAL A 1 115 ? 5.458 0.152 -0.263 1.00 86.81 115 VAL A CA 1
ATOM 891 C C . VAL A 1 115 ? 5.291 -0.429 1.131 1.00 86.81 115 VAL A C 1
ATOM 893 O O . VAL A 1 115 ? 4.618 0.158 1.972 1.00 86.81 115 VAL A O 1
ATOM 896 N N . PHE A 1 116 ? 5.941 -1.567 1.390 1.00 91.19 116 PHE A N 1
ATOM 897 C CA . PHE A 1 116 ? 5.830 -2.242 2.675 1.00 91.19 116 PHE A CA 1
ATOM 898 C C . PHE A 1 116 ? 6.263 -1.325 3.819 1.00 91.19 116 PHE A C 1
ATOM 900 O O . PHE A 1 116 ? 5.509 -1.127 4.756 1.00 91.19 116 PHE A O 1
ATOM 907 N N . LYS A 1 117 ? 7.426 -0.674 3.703 1.00 90.75 117 LYS A N 1
ATOM 908 C CA . LYS A 1 117 ? 7.923 0.284 4.704 1.00 90.75 117 LYS A CA 1
ATOM 909 C C . LYS A 1 117 ? 7.022 1.497 4.913 1.00 90.75 117 LYS A C 1
ATOM 911 O O . LYS A 1 117 ? 7.162 2.151 5.940 1.00 90.75 117 LYS A O 1
ATOM 916 N N . ALA A 1 118 ? 6.204 1.872 3.932 1.00 91.12 118 ALA A N 1
ATOM 917 C CA . ALA A 1 118 ? 5.237 2.947 4.099 1.00 91.12 118 ALA A CA 1
ATOM 918 C C . ALA A 1 118 ? 3.990 2.447 4.839 1.00 91.12 118 ALA A C 1
ATOM 920 O O . ALA A 1 118 ? 3.558 3.100 5.777 1.00 91.12 118 ALA A O 1
ATOM 921 N N . LEU A 1 119 ? 3.474 1.269 4.476 1.00 93.62 119 LEU A N 1
ATOM 922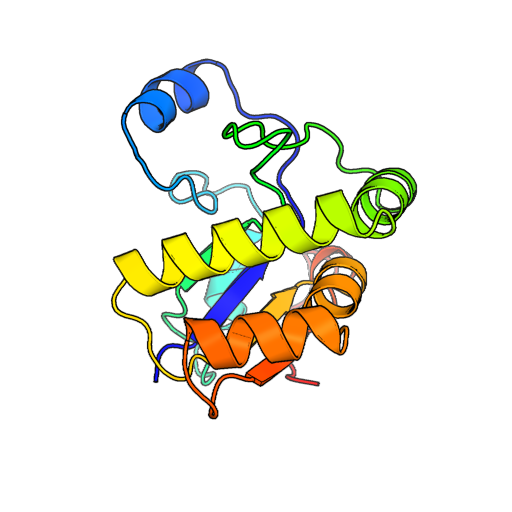 C CA . LEU A 1 119 ? 2.288 0.667 5.095 1.00 93.62 119 LEU A CA 1
ATOM 923 C C . LEU A 1 119 ? 2.538 0.099 6.504 1.00 93.62 119 LEU A C 1
ATOM 925 O O . LEU A 1 119 ? 1.625 0.089 7.321 1.00 93.62 119 LEU A O 1
ATOM 929 N N . ASP A 1 120 ? 3.755 -0.366 6.790 1.00 94.19 120 ASP A N 1
ATOM 930 C CA . ASP A 1 120 ? 4.150 -1.038 8.041 1.00 94.19 120 ASP A CA 1
ATOM 931 C C . ASP A 1 120 ? 4.663 -0.066 9.124 1.00 94.19 120 ASP A C 1
ATOM 933 O O . ASP A 1 120 ? 5.242 -0.463 10.134 1.00 94.19 120 ASP A O 1
ATOM 937 N N . ARG A 1 121 ? 4.476 1.245 8.936 1.00 93.69 121 ARG A N 1
ATOM 938 C CA . ARG A 1 121 ? 4.758 2.229 9.993 1.00 93.69 121 ARG A CA 1
ATOM 939 C C . ARG A 1 121 ? 3.672 2.169 11.056 1.00 93.69 121 ARG A C 1
ATOM 941 O O . ARG A 1 121 ? 2.515 1.917 10.740 1.00 93.69 121 ARG A O 1
ATOM 948 N N . SER A 1 122 ? 4.022 2.456 12.309 1.00 94.75 122 SER A N 1
ATOM 949 C CA . SER A 1 122 ? 3.064 2.401 13.422 1.00 94.75 122 SER A CA 1
ATOM 950 C C . SER A 1 122 ? 1.834 3.285 13.189 1.00 94.75 122 SER A C 1
ATOM 952 O O . SER A 1 122 ? 0.715 2.820 13.371 1.00 94.75 122 SER A O 1
ATOM 954 N N . ASP A 1 123 ? 2.036 4.517 12.714 1.00 94.62 123 ASP A N 1
ATOM 955 C CA . ASP A 1 123 ? 0.958 5.455 12.374 1.00 94.62 123 ASP A CA 1
ATOM 956 C C . ASP A 1 123 ? 0.083 4.941 11.219 1.00 94.62 123 ASP A C 1
ATOM 958 O O . ASP A 1 123 ? -1.142 4.974 11.288 1.00 94.62 123 ASP A O 1
ATOM 962 N N . SER A 1 124 ? 0.705 4.378 10.187 1.00 96.12 124 SER A N 1
ATOM 963 C CA . SER A 1 124 ? 0.008 3.808 9.032 1.00 96.12 124 SER A CA 1
ATOM 964 C C . SER A 1 124 ? -0.814 2.574 9.414 1.00 96.12 124 SER A C 1
ATOM 966 O O . SER A 1 124 ? -1.958 2.442 8.987 1.00 96.12 124 SER A O 1
ATOM 968 N N . ILE A 1 125 ? -0.290 1.702 10.278 1.00 96.56 125 ILE A N 1
ATOM 969 C CA . ILE A 1 125 ? -1.023 0.548 10.815 1.00 96.56 125 ILE A CA 1
ATOM 970 C C . ILE A 1 125 ? -2.224 0.996 11.655 1.00 96.56 125 ILE A C 1
ATOM 972 O O . ILE A 1 125 ? -3.303 0.414 11.526 1.00 96.56 125 ILE A O 1
ATOM 976 N N . GLU A 1 126 ? -2.068 2.026 12.488 1.00 97.06 126 GLU A N 1
ATOM 977 C CA . GLU A 1 126 ? -3.177 2.610 13.252 1.00 97.06 126 GLU A CA 1
ATOM 978 C C . GLU A 1 126 ? -4.263 3.167 12.324 1.00 97.06 126 GLU A C 1
ATOM 980 O O . GLU A 1 126 ? -5.439 2.841 12.495 1.00 97.06 126 GLU A O 1
ATOM 985 N N . MET A 1 127 ? -3.880 3.922 11.287 1.00 97.50 127 MET A N 1
ATOM 986 C CA . MET A 1 127 ? -4.810 4.431 10.273 1.00 97.50 127 MET A CA 1
ATOM 987 C C . MET A 1 127 ? -5.548 3.297 9.553 1.00 97.50 127 MET A C 1
ATOM 989 O O . MET A 1 127 ? -6.772 3.344 9.417 1.00 97.50 127 MET A O 1
ATOM 993 N N . LEU A 1 128 ? -4.829 2.258 9.116 1.00 97.25 128 LEU A N 1
ATOM 994 C CA . LEU A 1 128 ? -5.407 1.108 8.418 1.00 97.25 128 LEU A CA 1
ATOM 995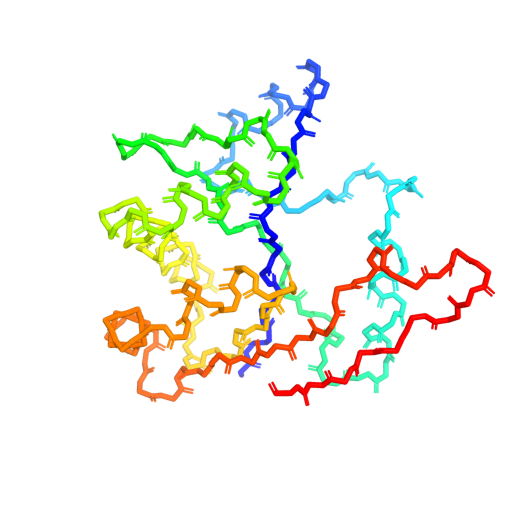 C C . LEU A 1 128 ? -6.412 0.361 9.296 1.00 97.25 128 LEU A C 1
ATOM 997 O O . LEU A 1 128 ? -7.487 0.008 8.819 1.00 97.25 128 LEU A O 1
ATOM 1001 N N . LYS A 1 129 ? -6.103 0.148 10.578 1.00 96.88 129 LYS A N 1
ATOM 1002 C CA . LYS A 1 129 ? -7.028 -0.502 11.515 1.00 96.88 129 LYS A CA 1
ATOM 1003 C C . LYS A 1 129 ? -8.253 0.352 11.806 1.00 96.88 129 LYS A C 1
ATOM 1005 O O . LYS A 1 129 ? -9.370 -0.157 11.758 1.00 96.88 129 LYS A O 1
ATOM 1010 N N . ALA A 1 130 ? -8.061 1.650 12.025 1.00 97.31 130 ALA A N 1
ATOM 1011 C CA . ALA A 1 130 ? -9.161 2.585 12.230 1.00 97.31 130 ALA A CA 1
ATOM 1012 C C . ALA A 1 130 ? -10.075 2.675 10.994 1.00 97.31 130 ALA A C 1
ATOM 1014 O O . ALA A 1 130 ? -11.293 2.787 11.121 1.00 97.31 130 ALA A O 1
ATOM 1015 N N . GLY A 1 131 ? -9.497 2.611 9.792 1.00 95.75 131 GLY A N 1
ATOM 1016 C CA . GLY A 1 131 ? -10.225 2.726 8.533 1.00 95.75 131 GLY A CA 1
ATOM 1017 C C . GLY A 1 131 ? -10.876 1.431 8.051 1.00 95.75 131 GLY A C 1
ATOM 1018 O O . GLY A 1 131 ? -11.973 1.473 7.499 1.00 95.75 131 GLY A O 1
ATOM 1019 N N . LEU A 1 132 ? -10.211 0.291 8.230 1.00 95.94 132 LEU A N 1
ATOM 1020 C CA . LEU A 1 132 ? -10.563 -0.976 7.580 1.00 95.94 132 LEU A CA 1
ATOM 1021 C C . LEU A 1 132 ? -10.856 -2.101 8.582 1.00 95.94 132 LEU A C 1
ATOM 1023 O O . LEU A 1 132 ? -11.242 -3.191 8.164 1.00 95.94 132 LEU A O 1
ATOM 1027 N N . GLY A 1 133 ? -10.710 -1.849 9.883 1.00 95.69 133 GLY A N 1
ATOM 1028 C CA . GLY A 1 133 ? -10.975 -2.780 10.980 1.00 95.69 133 GLY A CA 1
ATOM 1029 C C . GLY A 1 133 ? -9.708 -3.330 11.645 1.00 95.69 133 GLY A C 1
ATOM 1030 O O . GLY A 1 133 ? -8.665 -3.488 11.014 1.00 95.69 133 GLY A O 1
ATOM 1031 N N . GLU A 1 134 ? -9.818 -3.684 12.930 1.00 95.38 134 GLU A N 1
ATOM 1032 C CA . GLU A 1 134 ? -8.711 -4.165 13.784 1.00 95.38 134 GLU A CA 1
ATOM 1033 C C . GLU A 1 1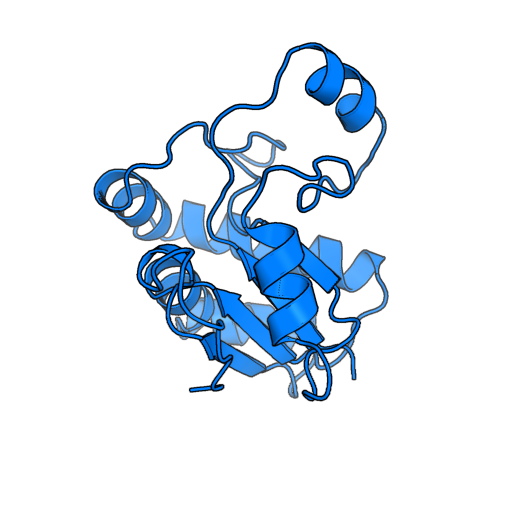34 ? -7.957 -5.389 13.238 1.00 95.38 134 GLU A C 1
ATOM 1035 O O . GLU A 1 134 ? -6.802 -5.637 13.589 1.00 95.38 134 GLU A O 1
ATOM 1040 N N . GLY A 1 135 ? -8.610 -6.171 12.378 1.00 93.75 135 GLY A N 1
ATOM 1041 C CA . GLY A 1 135 ? -8.035 -7.337 11.718 1.00 93.75 135 GLY A CA 1
ATOM 1042 C C . GLY A 1 135 ? -7.279 -7.027 10.425 1.00 93.75 135 GLY A C 1
ATOM 1043 O O . GLY A 1 135 ? -6.795 -7.974 9.804 1.00 93.75 135 GLY A O 1
ATOM 1044 N N . ALA A 1 136 ? -7.189 -5.761 10.000 1.00 94.12 136 ALA A N 1
ATOM 1045 C CA . ALA A 1 136 ? -6.375 -5.351 8.860 1.00 94.12 136 ALA A CA 1
ATOM 1046 C C . ALA A 1 136 ? -4.898 -5.691 9.107 1.00 94.12 136 ALA A C 1
ATOM 1048 O O . ALA A 1 136 ? -4.352 -5.441 10.185 1.00 94.12 136 ALA A O 1
ATOM 1049 N N . LYS A 1 137 ? -4.251 -6.297 8.107 1.00 94.00 137 LYS A N 1
ATOM 1050 C CA . LYS A 1 137 ? -2.856 -6.749 8.200 1.00 94.00 137 LYS A CA 1
ATOM 1051 C C . LYS A 1 137 ? -2.086 -6.390 6.947 1.00 94.00 137 LYS A C 1
ATOM 1053 O O . LYS A 1 137 ? -2.620 -6.525 5.848 1.00 94.00 137 LYS A O 1
ATOM 1058 N N . VAL A 1 138 ? -0.829 -6.008 7.136 1.00 94.06 138 VAL A N 1
ATOM 1059 C CA . VAL A 1 138 ? 0.121 -5.736 6.060 1.00 94.06 138 VAL A CA 1
ATOM 1060 C C . VAL A 1 138 ? 1.102 -6.901 5.970 1.00 94.06 138 VAL A C 1
ATOM 1062 O O . VAL A 1 138 ? 1.604 -7.380 6.982 1.00 94.06 138 VAL A O 1
ATOM 1065 N N . TYR A 1 139 ? 1.344 -7.361 4.752 1.00 91.88 139 TYR A N 1
ATOM 1066 C CA . TYR A 1 139 ? 2.307 -8.396 4.398 1.00 91.88 139 TYR A CA 1
ATOM 1067 C C . TYR A 1 139 ? 3.216 -7.866 3.303 1.00 91.88 139 TYR A C 1
ATOM 1069 O O . TYR A 1 139 ? 2.843 -6.939 2.575 1.00 91.88 139 TYR A O 1
ATOM 1077 N N . ARG A 1 140 ? 4.376 -8.489 3.127 1.00 89.12 140 ARG A N 1
ATOM 1078 C CA . ARG A 1 140 ? 5.250 -8.204 1.992 1.00 89.12 140 ARG A CA 1
ATOM 1079 C C . ARG A 1 140 ? 5.345 -9.407 1.071 1.00 89.12 140 ARG A C 1
ATOM 1081 O O . ARG A 1 140 ? 5.293 -10.551 1.502 1.00 89.12 140 ARG A O 1
ATOM 1088 N N . VAL A 1 141 ? 5.567 -9.130 -0.207 1.00 81.31 141 VAL A N 1
ATOM 1089 C CA . VAL A 1 141 ? 6.172 -10.089 -1.136 1.00 81.31 141 VAL A CA 1
ATOM 1090 C C . VAL A 1 141 ? 7.412 -9.477 -1.773 1.00 81.31 141 VAL A C 1
ATOM 1092 O O . VAL A 1 141 ? 7.485 -8.264 -2.017 1.00 81.31 141 VAL A O 1
ATOM 1095 N N . THR A 1 142 ? 8.411 -10.312 -2.042 1.00 68.19 142 THR A N 1
ATOM 1096 C CA . THR A 1 142 ? 9.624 -9.867 -2.730 1.00 68.19 142 THR A CA 1
ATOM 1097 C C . THR A 1 142 ? 9.297 -9.444 -4.169 1.00 68.19 142 THR A C 1
ATOM 1099 O O . THR A 1 142 ? 8.552 -10.111 -4.882 1.00 68.19 142 THR A O 1
ATOM 1102 N N . LEU A 1 143 ? 9.834 -8.289 -4.579 1.00 61.94 143 LEU A N 1
ATOM 1103 C CA . LEU A 1 143 ? 9.471 -7.598 -5.820 1.00 61.94 143 LEU A CA 1
ATOM 1104 C C . LEU A 1 143 ? 9.778 -8.439 -7.079 1.00 61.94 143 LEU A C 1
ATOM 1106 O O . LEU A 1 143 ? 10.918 -8.845 -7.317 1.00 61.94 143 LEU A O 1
ATOM 1110 N N . TYR A 1 144 ? 8.761 -8.598 -7.926 1.00 57.22 144 TYR A N 1
ATOM 1111 C CA . TYR A 1 144 ? 8.740 -9.355 -9.185 1.00 57.22 144 TYR A CA 1
ATOM 1112 C C . TYR A 1 144 ? 9.784 -8.936 -10.231 1.00 57.22 144 TYR A C 1
ATOM 1114 O O . TYR A 1 144 ? 10.172 -9.738 -11.077 1.00 57.22 144 TYR A O 1
ATOM 1122 N N . SER A 1 145 ? 10.273 -7.693 -10.185 1.00 53.91 145 SER A N 1
ATOM 1123 C CA . SER A 1 145 ? 11.266 -7.179 -11.140 1.00 53.91 145 SER A CA 1
ATOM 1124 C C . SER A 1 145 ? 12.664 -7.781 -10.969 1.00 53.91 145 SER A C 1
ATOM 1126 O O . SER A 1 145 ? 13.521 -7.581 -11.827 1.00 53.91 145 SER A O 1
ATOM 1128 N N . LYS A 1 146 ? 12.898 -8.534 -9.887 1.00 56.84 146 LYS A N 1
ATOM 1129 C CA . LYS A 1 146 ? 14.127 -9.310 -9.674 1.00 56.84 146 LYS A CA 1
ATOM 1130 C C . LYS A 1 146 ? 14.050 -10.740 -10.215 1.00 56.84 146 LYS A C 1
ATOM 1132 O O . LYS A 1 146 ? 15.075 -11.410 -10.229 1.00 56.84 146 LYS A O 1
ATOM 1137 N N . VAL A 1 147 ? 12.874 -11.199 -10.656 1.00 61.84 147 VAL A N 1
ATOM 1138 C CA . VAL A 1 147 ? 12.688 -12.543 -11.220 1.00 61.84 147 VAL A CA 1
ATOM 11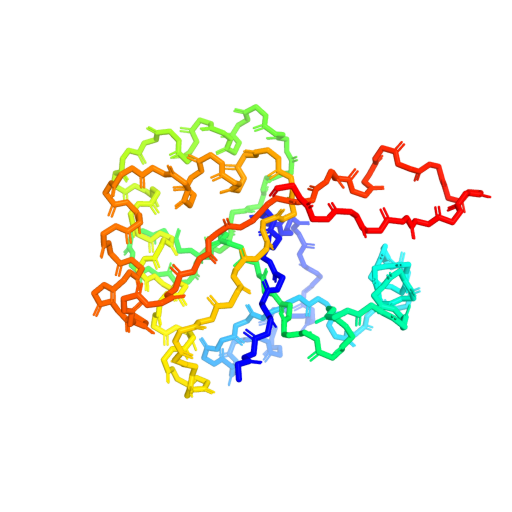39 C C . VAL A 1 147 ? 12.822 -12.462 -12.745 1.00 61.84 147 VAL A C 1
ATOM 1141 O O . VAL A 1 147 ? 11.960 -11.844 -13.392 1.00 61.84 147 VAL A O 1
ATOM 1144 N N . PRO A 1 148 ? 13.863 -13.074 -13.347 1.00 62.94 148 PRO A N 1
ATOM 1145 C CA . PRO A 1 148 ? 14.046 -13.097 -14.797 1.00 62.94 148 PRO A CA 1
ATOM 1146 C C . PRO A 1 148 ? 12.772 -13.540 -15.514 1.00 62.94 148 PRO A C 1
ATOM 1148 O O . PRO A 1 148 ? 12.046 -14.392 -15.010 1.00 62.94 148 PRO A O 1
ATOM 1151 N N . ALA A 1 149 ? 12.481 -12.989 -16.696 1.00 65.12 149 ALA A N 1
ATOM 1152 C CA . ALA A 1 149 ? 11.291 -13.369 -17.470 1.00 65.12 149 ALA A CA 1
ATOM 1153 C C . ALA A 1 149 ? 11.243 -14.871 -17.814 1.00 65.12 149 ALA A C 1
ATOM 1155 O O . ALA A 1 149 ? 10.166 -15.415 -18.029 1.00 65.12 149 ALA A O 1
ATOM 1156 N N . SER A 1 150 ? 12.405 -15.527 -17.827 1.00 64.81 150 SER A N 1
ATOM 1157 C CA . SER A 1 150 ? 12.577 -16.964 -18.039 1.00 64.81 150 SER A CA 1
ATOM 1158 C C . SER A 1 150 ? 12.199 -17.835 -16.838 1.00 64.81 150 SER A C 1
ATOM 1160 O O . SER A 1 150 ? 12.150 -19.052 -16.985 1.00 64.81 150 SER A O 1
ATOM 1162 N N . GLU A 1 151 ? 11.961 -17.252 -15.660 1.00 64.62 151 GLU A N 1
ATOM 1163 C CA . GLU A 1 151 ? 11.674 -17.991 -14.430 1.00 64.62 151 GLU A CA 1
ATOM 1164 C C . GLU A 1 151 ? 10.227 -17.784 -13.952 1.00 64.62 151 GLU A C 1
ATOM 1166 O O . GLU A 1 151 ? 9.679 -16.672 -14.060 1.00 64.62 151 GLU A O 1
ATOM 1171 N N . PRO A 1 152 ? 9.588 -18.841 -13.410 1.00 64.12 152 PRO A N 1
ATOM 1172 C CA . PRO A 1 152 ? 8.268 -18.724 -12.813 1.00 64.12 152 PRO A CA 1
ATOM 1173 C C . PRO A 1 152 ? 8.346 -17.822 -11.583 1.00 64.12 152 PRO A C 1
ATOM 1175 O O . PRO A 1 152 ? 9.224 -17.962 -10.734 1.00 64.12 152 PRO A O 1
ATOM 1178 N N . MET A 1 153 ? 7.410 -16.883 -11.482 1.00 71.75 153 MET A N 1
ATOM 1179 C CA . MET A 1 153 ? 7.323 -16.031 -10.308 1.00 71.75 153 MET A CA 1
ATOM 1180 C C . MET A 1 153 ? 6.579 -16.770 -9.197 1.00 71.75 153 MET A C 1
ATOM 1182 O O . MET A 1 153 ? 5.477 -17.267 -9.414 1.00 71.75 153 MET A O 1
ATOM 1186 N N . ILE A 1 154 ? 7.181 -16.835 -8.011 1.00 70.44 154 ILE A N 1
ATOM 1187 C CA . ILE A 1 154 ? 6.593 -17.486 -6.839 1.00 70.44 154 ILE A CA 1
ATOM 1188 C C . ILE A 1 154 ? 6.335 -16.420 -5.781 1.00 70.44 154 ILE A C 1
ATOM 1190 O O . ILE A 1 154 ? 7.250 -15.716 -5.356 1.00 70.44 154 ILE A O 1
ATOM 1194 N N . MET A 1 155 ? 5.077 -16.306 -5.361 1.00 71.56 155 MET A N 1
ATOM 1195 C CA . MET A 1 155 ? 4.660 -15.373 -4.319 1.00 71.56 155 MET A CA 1
ATOM 1196 C C . MET A 1 155 ? 4.752 -16.066 -2.962 1.00 71.56 155 MET A C 1
ATOM 1198 O O . MET A 1 155 ? 3.985 -16.982 -2.671 1.00 71.56 155 MET A O 1
ATOM 1202 N N . VAL A 1 156 ? 5.684 -15.614 -2.128 1.00 70.06 156 VAL A N 1
ATOM 1203 C CA . VAL A 1 156 ? 5.788 -16.032 -0.727 1.00 70.06 156 VAL A CA 1
ATOM 1204 C C . VAL A 1 156 ? 5.449 -14.826 0.132 1.00 70.06 156 VAL A C 1
ATOM 1206 O O . VAL A 1 156 ? 6.084 -13.782 -0.001 1.00 70.06 156 VAL A O 1
ATOM 1209 N N . LEU A 1 157 ? 4.411 -14.969 0.958 1.00 72.25 157 LEU A N 1
ATOM 1210 C CA . LEU A 1 157 ? 4.022 -13.949 1.926 1.00 72.25 157 LEU A CA 1
ATOM 1211 C C . LEU A 1 157 ? 5.024 -13.952 3.080 1.00 72.25 157 LEU A C 1
ATOM 1213 O O . LEU A 1 157 ? 5.211 -14.984 3.727 1.00 72.25 157 LEU A O 1
ATOM 1217 N N . GLU A 1 158 ? 5.635 -12.796 3.309 1.00 71.81 158 GLU A N 1
ATOM 1218 C CA . GLU A 1 158 ? 6.536 -12.494 4.423 1.00 71.81 158 GLU A CA 1
ATOM 1219 C C . GLU A 1 158 ? 5.850 -11.571 5.435 1.00 71.81 158 GLU A C 1
ATOM 1221 O O . GLU A 1 158 ? 5.091 -10.662 5.003 1.00 71.81 158 GLU A O 1
#

Radius of gyration: 15.02 Å; chains: 1; bounding box: 32×39×38 Å

pLDDT: mean 76.86, std 15.51, range [42.88, 97.5]

Sequence (158 aa):
MSSILVAFNFAERFHHQKQTMAKVACTSFHEEMALSSDNRLRDACGGTPLWGAYITDFIKFDEGQLSPLRESKPVKVAAFLNRKQYGEEQVAGLIDELKELGCTNPKIVALGSDVFKALDRSDSIEMLKAGLGEGAKVYRVTLYSKVPASEPMIMVLE

=== Feature glossary ===
The record interleaves many kinds of information about one protein. Here is each kind framed as the question it answers.

Q: Are the domains correctly placed relative to each other?
A: Predicted aligned error is AlphaFold's pairwise confidence. Unlike pLDDT (per-residue), PAE is per-residue-pair and captures whether two parts of the structure are correctly placed relative to each other. Units are ångströms of expected positional error.

Q: Which residues are in helices, strands, or loops?
A: Eight-state secondary structure (DSSP): H is the canonical α-helix, G the tighter 3₁₀-helix, I the wider π-helix; E/B are β-structure, T and S are turns and bends, and '-' is everything else. DSSP derives these from the pattern of main-chain N–H···O=C hydrogen bonds, not from the sequence.

Q: What if only a Cα trace is available?
A: P-SEA three-state annotation labels each residue as helix, strand, or coil based purely on the geometry of the Cα trace. It serves as a fallback when the full backbone (and thus DSSP) is unavailable.

Q: What are the backbone torsion angles?
A: φ (phi) and ψ (psi) are the two rotatable backbone dihedrals per residue: φ is the C(i-1)–N–Cα–C torsion, ψ is the N–Cα–C–N(i+1) torsion, both in degrees on (−180°, 180°]. α-helical residues cluster near (−60°, −45°); β-strand residues near (−120°, +130°). A Ramachandran plot is simply a scatter of (φ, ψ) for every residue.

Q: What known structures does this most resemble?
A: Structural nearest neighbors (via Foldseek easy-search vs the PDB). Reported per hit: target PDB id, E-value, and alignment TM-score. A TM-score above ~0.5 is the conventional threshold for 'same fold'.

Q: What family and function is it annotated with?
A: Database cross-references. InterPro integrates a dozen domain/family signature databases into unified entries with residue-range hits. GO terms attach function/process/location labels with evidence codes. CATH codes position the fold in a four-level structural taxonomy. Organism is the NCBI-taxonomy species name.

Q: Which residues are buried vs exposed?
A: Solvent accessibility: the surface area of each residue that a 1.4 Å water probe can touch, in Å². When only backbone atoms are present the absolute values are lower than full-atom SASA (side chains contribute most of the area) and are flagged as backbone-only.

Q: What do the diagnostic plots show?
A: Three diagnostic plots accompany the record. The Cα contact map visualizes the tertiary structure as a 2D adjacency matrix (8 Å cutoff, sequence-local contacts suppressed). The Ramachandran plot shows the distribution of backbone (φ, ψ) torsions, with points in the α and β basins reflecting secondary structure content. The PAE plot shows AlphaFold's inter-residue confidence as a color matrix.

Q: What is the amino-acid chain?
A: The amino-acid sequence is the protein's primary structure: the linear order of re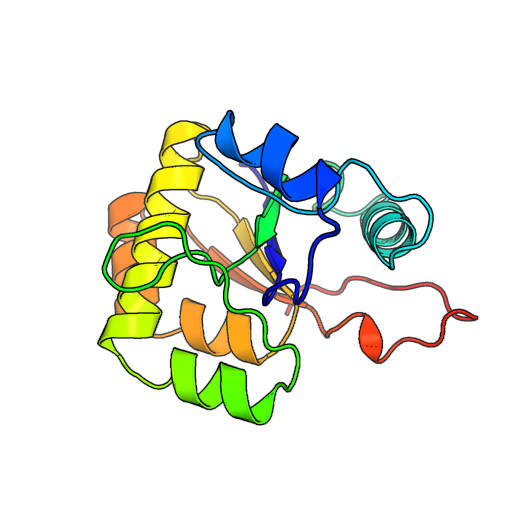sidues from the N-terminus to the C-terminus, written in one-letter code. Everything else here — the 3D coordinates, the secondary structure, the domain annotations — is ultimately a consequence of this string.

Q: What do the rendered images show?
A: The six renders are orthographic views along the three Cartesian axes in both directions. Representation (cartoon, sticks, or surface) and color scheme (sequence-rainbow or by-chain) vary across proteins so the training set covers all the common visualization conventions.

Q: Where is each backbone atom in 3D?
A: The mmCIF table is the protein's shape written out atom by atom. For each backbone N, Cα, C, and carbonyl O, it records an (x, y, z) coordinate triple in Å plus the residue type, chain letter, and residue number.

Q: How mobile is each atom in the crystal?
A: For experimental (PDB) structures, the B-factor (temperature factor) quantifies the positional spread of each atom in the crystal — a combination of thermal vibration and static disorder — in units of Å². High B-factors mark flexible loops or poorly resolved regions; low B-factors mark the rigid, well-ordered core.

Q: How big and how compact is the whole molecule?
A: Three whole-structure scalars: the radius of gyration (RMS distance of Cα from centroid, in Å), the count of Cα–Cα contacts (pairs closer than 8 Å and separated by more than four residues in sequence — i.e. tertiary, not local, contacts), and the bounding-box dimensions. Together they distinguish compact globular folds from extended fibres or disordered chains.

Q: What does the local fold look like, residue by residue?
A: A 3Di character summarizes, for each residue, the relative orientation of the Cα frame of its nearest spatial neighbor. Because it encodes fold topology rather than chemistry, 3Di alignments detect remote structural similarity that sequence alignment misses.

Q: How confident is the AlphaFold model at each residue?
A: For AlphaFold models, the B-factor field carries pLDDT — the model's own estimate of local accuracy on a 0–100 scale. Regions with pLDDT<50 should be treated as essentially unmodeled; they often correspond to intrinsically disordered segments.